Protein AF-A0A9K3P047-F1 (afdb_monomer_lite)

Radius of gyration: 21.34 Å; chains: 1; bounding box: 55×48×39 Å

Secondary structure (DSSP, 8-state):
-----HHHHHHHHHHTT----TTHHHHHHHHHHHHHHHSSS--HHHHHHHHHHHH------EEEEEEEEE--SSS-EEEEEEEEETT--EEEEEEEESSHHHHHHHHHHHHH-S------------------

pLDDT: mean 72.11, std 15.56, range [37.97, 94.69]

Organism: Helianthus annuus (NCBI:txid4232)

Sequence (132 aa):
MKKLTPLLLCILYVQLGYDIDGRELNDFFWRFKSVAEIKKVITDDDLIALVSDEVFQPTVIWKFGDVQVTCRTLGLSTATVKLIADDGTKQIACSTGTGPVDAAYKVVDLIVKALVKLLEYSMLRLQLALMR

Foldseek 3Di:
DPPPDLVVVVVVCVVVVDDDDPVLSVVLVVVVVVVCVVPVDADPVNVVVSVCVRPDPPPCQKDWDDKDWAFDPPDWIKIWTWIAGPVRDIDIDMATHPGRVRRNVVRVCVVVVDDDDDPDDDDDDPPPPPDD

Structure (mmCIF, N/CA/C/O backbone):
data_AF-A0A9K3P047-F1
#
_entry.id   AF-A0A9K3P047-F1
#
loop_
_atom_site.group_PDB
_atom_site.id
_atom_site.type_symbol
_atom_site.label_atom_id
_atom_site.label_alt_id
_atom_site.label_comp_id
_atom_site.label_asym_id
_atom_site.label_entity_id
_atom_site.label_seq_id
_atom_site.pdbx_PDB_ins_code
_atom_site.Cartn_x
_atom_site.Cartn_y
_atom_site.Cartn_z
_atom_site.occupancy
_atom_site.B_iso_or_equiv
_atom_site.auth_seq_id
_atom_site.auth_comp_id
_atom_site.auth_asym_id
_atom_site.auth_atom_id
_atom_site.pdbx_PDB_model_num
ATOM 1 N N . MET A 1 1 ? -41.162 13.154 5.915 1.00 39.62 1 MET A N 1
ATOM 2 C CA . MET A 1 1 ? -40.136 12.467 6.731 1.00 39.62 1 MET A CA 1
ATOM 3 C C . MET A 1 1 ? -40.526 10.999 6.828 1.00 39.62 1 MET A C 1
ATOM 5 O O . MET A 1 1 ? -41.464 10.679 7.548 1.00 39.62 1 MET A O 1
ATOM 9 N N . LYS A 1 2 ? -39.924 10.127 6.006 1.00 37.97 2 LYS A N 1
ATOM 10 C CA . LYS A 1 2 ? -40.208 8.683 6.052 1.00 37.97 2 LYS A CA 1
ATOM 11 C C . LYS A 1 2 ? -39.708 8.158 7.398 1.00 37.97 2 LYS A C 1
ATOM 13 O O . LYS A 1 2 ? -38.563 8.417 7.751 1.00 37.97 2 LYS A O 1
ATOM 18 N N . LYS A 1 3 ? -40.572 7.490 8.165 1.00 40.72 3 LYS A N 1
ATOM 19 C CA . LYS A 1 3 ? -40.176 6.829 9.413 1.00 40.72 3 LYS A CA 1
ATOM 20 C C . LYS A 1 3 ? -39.101 5.805 9.064 1.00 40.72 3 LYS A C 1
ATOM 22 O O . LYS A 1 3 ? -39.390 4.833 8.373 1.00 40.72 3 LYS A O 1
ATOM 27 N N . LEU A 1 4 ? -37.870 6.071 9.481 1.00 51.53 4 LEU A N 1
ATOM 28 C CA . LEU A 1 4 ? -36.756 5.160 9.298 1.00 51.53 4 LEU A CA 1
ATOM 29 C C . LEU A 1 4 ? -36.945 4.026 10.307 1.00 51.53 4 LEU A C 1
ATOM 31 O O . LEU A 1 4 ? -36.649 4.171 11.487 1.00 51.53 4 LEU A O 1
ATOM 35 N N . THR A 1 5 ? -37.596 2.953 9.880 1.00 54.59 5 THR A N 1
ATOM 36 C CA . THR A 1 5 ? -37.793 1.758 10.701 1.00 54.59 5 THR A CA 1
ATOM 37 C C . THR A 1 5 ? -36.563 0.855 10.598 1.00 54.59 5 THR A C 1
ATOM 39 O O . THR A 1 5 ? -35.973 0.800 9.519 1.00 54.59 5 THR A O 1
ATOM 42 N N . PRO A 1 6 ? -36.213 0.085 11.644 1.00 56.16 6 PRO A N 1
ATOM 43 C CA . PRO A 1 6 ? -35.084 -0.859 11.622 1.00 56.16 6 PRO A CA 1
ATOM 44 C C . PRO A 1 6 ? -35.144 -1.871 10.460 1.00 56.16 6 PRO A C 1
ATOM 46 O O . PRO A 1 6 ? -34.115 -2.323 9.971 1.00 56.16 6 PRO A O 1
ATOM 49 N N . LEU A 1 7 ? -36.339 -2.142 9.923 1.00 51.06 7 LEU A N 1
ATOM 50 C CA . LEU A 1 7 ? -36.540 -2.927 8.698 1.00 51.06 7 LEU A CA 1
ATOM 51 C C . LEU A 1 7 ? -35.857 -2.335 7.452 1.00 51.06 7 LEU A C 1
ATOM 53 O O . LEU A 1 7 ? -35.370 -3.087 6.618 1.00 51.06 7 LEU A O 1
ATOM 57 N N . LEU A 1 8 ? -35.795 -1.005 7.321 1.00 58.81 8 LEU A N 1
ATOM 58 C CA . LEU A 1 8 ? -35.158 -0.344 6.173 1.00 58.81 8 LEU A CA 1
ATOM 59 C C . LEU A 1 8 ? -33.628 -0.489 6.220 1.00 58.81 8 LEU A C 1
ATOM 61 O O . LEU A 1 8 ? -32.980 -0.577 5.184 1.00 58.81 8 LEU A O 1
ATOM 65 N N . LEU A 1 9 ? -33.080 -0.536 7.435 1.00 60.62 9 LEU A N 1
ATOM 66 C CA . LEU A 1 9 ? -31.657 -0.696 7.716 1.00 60.62 9 LEU A CA 1
ATOM 67 C C . LEU A 1 9 ? -31.185 -2.123 7.417 1.00 60.62 9 LEU A C 1
ATOM 69 O O . LEU A 1 9 ? -30.135 -2.316 6.816 1.00 60.62 9 LEU A O 1
ATOM 73 N N . CYS A 1 10 ? -32.013 -3.109 7.769 1.00 53.69 10 CYS A N 1
ATOM 74 C CA . CYS A 1 10 ? -31.765 -4.518 7.479 1.00 53.69 10 CYS A CA 1
ATOM 75 C C . CYS A 1 10 ? -31.755 -4.788 5.961 1.00 53.69 10 CYS A C 1
ATOM 77 O O . CYS A 1 10 ? -30.867 -5.467 5.458 1.00 53.69 10 CYS A O 1
ATOM 79 N N . ILE A 1 11 ? -32.675 -4.172 5.201 1.00 55.56 11 ILE A N 1
ATOM 80 C CA . ILE A 1 11 ? -32.697 -4.275 3.728 1.00 55.56 11 ILE A CA 1
ATOM 81 C C . ILE A 1 11 ? -31.415 -3.698 3.112 1.00 55.56 11 ILE A C 1
ATOM 83 O O . ILE A 1 11 ? -30.860 -4.297 2.195 1.00 55.56 11 ILE A O 1
ATOM 87 N N . LEU A 1 12 ? -30.921 -2.571 3.630 1.00 61.19 12 LEU A N 1
ATOM 88 C CA . LEU A 1 12 ? -29.691 -1.948 3.146 1.00 61.19 12 LEU A CA 1
ATOM 89 C C . LEU A 1 12 ? -28.449 -2.804 3.443 1.00 61.19 12 LEU A C 1
ATOM 91 O O . LEU A 1 12 ? -27.604 -2.983 2.571 1.00 61.19 12 LEU A O 1
ATOM 95 N N . TYR A 1 13 ? -28.358 -3.383 4.640 1.00 61.03 13 TYR A N 1
ATOM 96 C CA . TYR A 1 13 ? -27.257 -4.275 5.022 1.00 61.03 13 TYR A CA 1
ATOM 97 C C . TYR A 1 13 ? -27.227 -5.570 4.197 1.00 61.03 13 TYR A C 1
ATOM 99 O O . TYR A 1 13 ? -26.163 -5.999 3.752 1.00 61.03 13 TYR A O 1
ATOM 107 N N . VAL A 1 14 ? -28.400 -6.143 3.902 1.00 57.81 14 VAL A N 1
ATOM 108 C CA . VAL A 1 14 ? -28.529 -7.298 2.998 1.00 57.81 14 VAL A CA 1
ATOM 109 C C . VAL A 1 14 ? -28.153 -6.922 1.560 1.00 57.81 14 VAL A C 1
ATOM 111 O O . VAL A 1 14 ? -27.510 -7.713 0.874 1.00 57.81 14 VAL A O 1
ATOM 114 N N . GLN A 1 15 ? -28.486 -5.710 1.096 1.00 52.88 15 GLN A N 1
ATOM 115 C CA . GLN A 1 15 ? -28.036 -5.207 -0.212 1.00 52.88 15 GLN A CA 1
ATOM 116 C C . GLN A 1 15 ? -26.514 -5.008 -0.285 1.00 52.88 15 GLN A C 1
ATOM 118 O O . GLN A 1 15 ? -25.938 -5.163 -1.360 1.00 52.88 15 GLN A O 1
ATOM 123 N N . LEU A 1 16 ? -25.868 -4.712 0.846 1.00 58.69 16 LEU A N 1
ATOM 124 C CA . LEU A 1 16 ? -24.410 -4.642 0.987 1.00 58.69 16 LEU A CA 1
ATOM 125 C C . LEU A 1 16 ? -23.758 -6.025 1.193 1.00 58.69 16 LEU A C 1
ATOM 127 O O . LEU A 1 16 ? -22.534 -6.123 1.163 1.00 58.69 16 LEU A O 1
ATOM 131 N N . GLY A 1 17 ? -24.552 -7.092 1.351 1.00 52.81 17 GLY A N 1
ATOM 132 C CA . GLY A 1 17 ? -24.085 -8.480 1.416 1.00 52.81 17 GLY A CA 1
ATOM 133 C C . GLY A 1 17 ? -23.678 -8.986 2.805 1.00 52.81 17 GLY A C 1
ATOM 134 O O . GLY A 1 17 ? -22.966 -9.986 2.881 1.00 52.81 17 GLY A O 1
ATOM 135 N N . TYR A 1 18 ? -24.112 -8.332 3.887 1.00 55.12 18 TYR A N 1
ATOM 136 C CA . TYR A 1 18 ? -23.724 -8.670 5.263 1.00 55.12 18 TYR A CA 1
ATOM 137 C C . TYR A 1 18 ? -24.901 -9.231 6.082 1.00 55.12 18 TYR A C 1
ATOM 139 O O . TYR A 1 18 ? -26.001 -8.680 6.048 1.00 55.12 18 TYR A O 1
ATOM 147 N N . ASP A 1 19 ? -24.653 -10.309 6.835 1.00 53.88 19 ASP A N 1
ATOM 148 C CA . ASP A 1 19 ? -25.598 -10.934 7.776 1.00 53.88 19 ASP A CA 1
ATOM 149 C C . ASP A 1 19 ? -25.231 -10.498 9.205 1.00 53.88 19 ASP A C 1
ATOM 151 O O . ASP A 1 19 ? -24.113 -10.749 9.655 1.00 53.88 19 ASP A O 1
ATOM 155 N N . ILE A 1 20 ? -26.127 -9.781 9.888 1.00 58.75 20 ILE A N 1
ATOM 156 C CA . ILE A 1 20 ? -25.876 -9.174 11.209 1.00 58.75 20 ILE A CA 1
ATOM 157 C C . ILE A 1 20 ? -26.961 -9.555 12.215 1.00 58.75 20 ILE A C 1
ATOM 159 O O . ILE A 1 20 ? -28.150 -9.607 11.894 1.00 58.75 20 ILE A O 1
ATOM 163 N N . ASP A 1 21 ? -26.537 -9.776 13.460 1.00 60.00 21 ASP A N 1
ATOM 164 C CA . ASP A 1 21 ? -27.402 -10.173 14.569 1.00 60.00 21 ASP A CA 1
ATOM 165 C C . ASP A 1 21 ? -28.149 -8.955 15.159 1.00 60.00 21 ASP A C 1
ATOM 167 O O . ASP A 1 21 ? -27.657 -7.823 15.175 1.00 60.00 21 ASP A O 1
ATOM 171 N N . GLY A 1 22 ? -29.365 -9.158 15.670 1.00 58.91 22 GLY A N 1
ATOM 172 C CA . GLY A 1 22 ? -30.331 -8.076 15.940 1.00 58.91 22 GLY A CA 1
ATOM 173 C C . GLY A 1 22 ? -29.922 -7.040 17.002 1.00 58.91 22 GLY A C 1
ATOM 174 O O . GLY A 1 22 ? -30.572 -6.000 17.124 1.00 58.91 22 GLY A O 1
ATOM 175 N N . ARG A 1 23 ? -28.862 -7.304 17.776 1.00 60.69 23 ARG A N 1
ATOM 176 C CA . ARG A 1 23 ? -28.306 -6.363 18.767 1.00 60.69 23 ARG A CA 1
ATOM 177 C C . ARG A 1 23 ? -27.395 -5.313 18.135 1.00 60.69 23 ARG A C 1
ATOM 179 O O . ARG A 1 23 ? -27.557 -4.139 18.448 1.00 60.69 23 ARG A O 1
ATOM 186 N N . GLU A 1 24 ? -26.525 -5.715 17.214 1.00 61.25 24 GLU A N 1
ATOM 187 C CA . GLU A 1 24 ? -25.616 -4.802 16.503 1.00 61.25 24 GLU A CA 1
ATOM 188 C C . GLU A 1 24 ? -26.401 -3.839 15.602 1.00 61.25 24 GLU A C 1
ATOM 190 O O . GLU A 1 24 ? -26.107 -2.648 15.535 1.00 61.25 24 GLU A O 1
ATOM 195 N N . LEU A 1 25 ? -27.506 -4.315 15.018 1.00 65.31 25 LEU A N 1
ATOM 196 C CA . LEU A 1 25 ? -28.415 -3.493 14.215 1.00 65.31 25 LEU A CA 1
ATOM 197 C C . LEU A 1 25 ? -29.003 -2.310 15.007 1.00 65.31 25 LEU A C 1
ATOM 199 O O . LEU A 1 25 ? -29.261 -1.243 14.446 1.00 65.31 25 LEU A O 1
ATOM 203 N N . ASN A 1 26 ? -29.268 -2.502 16.301 1.00 65.69 26 ASN A N 1
ATOM 204 C CA . ASN A 1 26 ? -29.914 -1.486 17.128 1.00 65.69 26 ASN A CA 1
ATOM 205 C C . ASN A 1 26 ? -28.937 -0.368 17.516 1.00 65.69 26 ASN A C 1
ATOM 207 O O . ASN A 1 26 ? -29.313 0.804 17.500 1.00 65.69 26 ASN A O 1
ATOM 211 N N . ASP A 1 27 ? -27.684 -0.717 17.803 1.00 67.62 27 ASP A N 1
ATOM 212 C CA . ASP A 1 27 ? -26.628 0.262 18.075 1.00 67.62 27 ASP A CA 1
ATOM 213 C C . ASP A 1 27 ? -26.293 1.066 16.807 1.00 67.62 27 ASP A C 1
ATOM 215 O O . ASP A 1 27 ? -26.300 2.307 16.848 1.00 67.62 27 ASP A O 1
ATOM 219 N N . PHE A 1 28 ? -26.188 0.388 15.656 1.00 66.62 28 PHE A N 1
ATOM 220 C CA . PHE A 1 28 ? -26.026 1.033 14.349 1.00 66.62 28 PHE A CA 1
ATOM 221 C C . PHE A 1 28 ? -27.160 2.023 14.061 1.00 66.62 28 PHE A C 1
ATOM 223 O O . PHE A 1 28 ? -26.937 3.141 13.591 1.00 66.62 28 PHE A O 1
ATOM 230 N N . PHE A 1 29 ? -28.404 1.649 14.383 1.00 68.69 29 PHE A N 1
ATOM 231 C CA . PHE A 1 29 ? -29.580 2.490 14.164 1.00 68.69 29 PHE A CA 1
ATOM 232 C C . PHE A 1 29 ? -29.521 3.812 14.938 1.00 68.69 29 PHE A C 1
ATOM 234 O O . PHE A 1 29 ? -29.870 4.864 14.390 1.00 68.69 29 PHE A O 1
ATOM 241 N N . TRP A 1 30 ? -29.069 3.794 16.194 1.00 69.12 30 TRP A N 1
ATOM 242 C CA . TRP A 1 30 ? -28.948 5.013 16.996 1.00 69.12 30 TRP A CA 1
ATOM 243 C C . TRP A 1 30 ? -27.885 5.961 16.449 1.00 69.12 30 TRP A C 1
ATOM 245 O O . TRP A 1 30 ? -28.132 7.166 16.365 1.00 69.12 30 TRP A O 1
ATOM 255 N N . ARG A 1 31 ? -26.744 5.431 16.004 1.00 66.00 31 ARG A N 1
ATOM 256 C CA . ARG A 1 31 ? -25.674 6.236 15.398 1.00 66.00 31 ARG A CA 1
ATOM 257 C C . ARG A 1 31 ? -26.057 6.763 14.025 1.00 66.00 31 ARG A C 1
ATOM 259 O O . ARG A 1 31 ? -25.861 7.949 13.758 1.00 66.00 31 ARG A O 1
ATOM 266 N N . PHE A 1 32 ? -26.690 5.935 13.195 1.00 66.38 32 PHE A N 1
ATOM 267 C CA . PHE A 1 32 ? -27.257 6.373 11.923 1.00 66.38 32 PHE A CA 1
ATOM 268 C C . PHE A 1 32 ? -28.237 7.524 12.136 1.00 66.38 32 PHE A C 1
ATOM 270 O O . PHE A 1 32 ? -28.179 8.523 11.426 1.00 66.38 32 PHE A O 1
ATOM 277 N N . LYS A 1 33 ? -29.104 7.431 13.150 1.00 69.19 33 LYS A N 1
ATOM 278 C CA . LYS A 1 33 ? -30.037 8.503 13.503 1.00 69.19 33 LYS A CA 1
ATOM 279 C C . LYS A 1 33 ? -29.308 9.787 13.904 1.00 69.19 33 LYS A C 1
ATOM 281 O O . LYS A 1 33 ? -29.700 10.852 13.439 1.00 69.19 33 LYS A O 1
ATOM 286 N N . SER A 1 34 ? -28.239 9.699 14.694 1.00 69.00 34 SER A N 1
ATOM 287 C CA . SER A 1 34 ? -27.425 10.865 15.057 1.00 69.00 34 SER A CA 1
ATOM 288 C C . SER A 1 34 ? -26.754 11.517 13.845 1.00 69.00 34 SER A C 1
ATOM 290 O O . SER A 1 34 ? -26.756 12.740 13.735 1.00 69.00 34 SER A O 1
ATOM 292 N N . VAL A 1 35 ? -26.235 10.735 12.896 1.00 64.00 35 VAL A N 1
ATOM 293 C CA . VAL A 1 35 ? -25.623 11.279 11.670 1.00 64.00 35 VAL A CA 1
ATOM 294 C C . VAL A 1 35 ? -26.673 11.837 10.710 1.00 64.00 35 VAL A C 1
ATOM 296 O O . VAL A 1 35 ? -26.475 12.913 10.148 1.00 64.00 35 VAL A O 1
ATOM 299 N N . ALA A 1 36 ? -27.819 11.169 10.580 1.00 64.69 36 ALA A N 1
ATOM 300 C CA . ALA A 1 36 ? -28.970 11.618 9.798 1.00 64.69 36 ALA A CA 1
ATOM 301 C C . ALA A 1 36 ? -29.549 12.947 10.297 1.00 64.69 36 ALA A C 1
ATOM 303 O O . ALA A 1 36 ? -30.049 13.759 9.517 1.00 64.69 36 ALA A O 1
ATOM 304 N N . GLU A 1 37 ? -29.505 13.166 11.609 1.00 63.75 37 GLU A N 1
ATOM 305 C CA . GLU A 1 37 ? -29.985 14.393 12.238 1.00 63.75 37 GLU A CA 1
ATOM 306 C C . GLU A 1 37 ? -29.040 15.576 11.967 1.00 63.75 37 GLU A C 1
ATOM 308 O O . GLU A 1 37 ? -29.494 16.710 11.808 1.00 63.75 37 GLU A O 1
ATOM 313 N N . ILE A 1 38 ? -27.741 15.304 11.808 1.00 65.75 38 ILE A N 1
ATOM 314 C CA . ILE A 1 38 ? -26.715 16.304 11.485 1.00 65.75 38 ILE A CA 1
ATOM 315 C C . ILE A 1 38 ? -26.683 16.602 9.976 1.00 65.75 38 ILE A C 1
ATOM 317 O O . ILE A 1 38 ? -26.690 17.765 9.564 1.00 65.75 38 ILE A O 1
ATOM 321 N N . LYS A 1 39 ? -26.684 15.567 9.130 1.00 58.22 39 LYS A N 1
ATOM 322 C CA . LYS A 1 39 ? -26.706 15.673 7.666 1.00 58.22 39 LYS A CA 1
ATOM 323 C C . LYS A 1 39 ? -28.105 15.332 7.150 1.00 58.22 39 LYS A C 1
ATOM 325 O O . LYS A 1 39 ? -28.433 14.178 6.908 1.00 58.22 39 LYS A O 1
ATOM 330 N N . LYS A 1 40 ? -28.926 16.363 6.914 1.00 56.38 40 LYS A N 1
ATOM 331 C CA . LYS A 1 40 ? -30.307 16.258 6.381 1.00 56.38 40 LYS A CA 1
ATOM 332 C C . LYS A 1 40 ? -30.447 15.435 5.081 1.00 56.38 40 LYS A C 1
ATOM 334 O O . LYS A 1 40 ? -31.568 15.076 4.724 1.00 56.38 40 LYS A O 1
ATOM 339 N N . VAL A 1 41 ? -29.347 15.168 4.371 1.00 53.78 41 VAL A N 1
ATOM 340 C CA . VAL A 1 41 ? -29.253 14.258 3.222 1.00 53.78 41 VAL A CA 1
ATOM 341 C C . VAL A 1 41 ? -28.028 13.374 3.439 1.00 53.78 41 VAL A C 1
ATOM 343 O O . VAL A 1 41 ? -26.933 13.893 3.635 1.00 53.78 41 VAL A O 1
ATOM 346 N N . ILE A 1 42 ? -28.232 12.061 3.416 1.00 62.47 42 ILE A N 1
ATOM 347 C CA . ILE A 1 42 ? -27.199 11.044 3.632 1.00 62.47 42 ILE A CA 1
ATOM 348 C C . ILE A 1 42 ? -26.971 10.372 2.282 1.00 62.47 42 ILE A C 1
ATOM 350 O O . ILE A 1 42 ? -27.942 9.971 1.636 1.00 62.47 42 ILE A O 1
ATOM 354 N N . THR A 1 43 ? -25.721 10.300 1.840 1.00 63.25 43 THR A N 1
ATOM 355 C CA . THR A 1 43 ? -25.321 9.607 0.608 1.0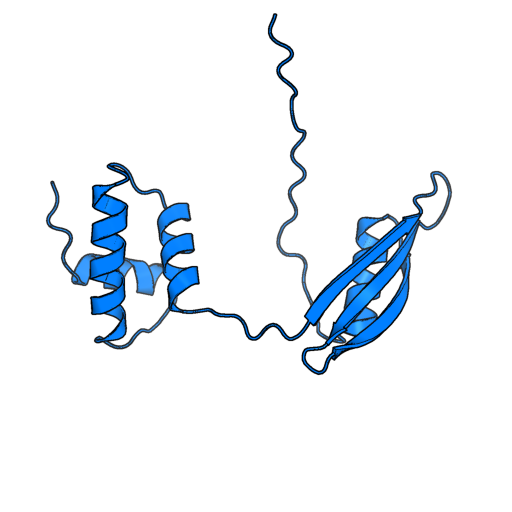0 63.25 43 THR A CA 1
ATOM 356 C C . THR A 1 43 ? -24.855 8.183 0.906 1.00 63.25 43 THR A C 1
ATOM 358 O O . THR A 1 43 ? -24.517 7.867 2.046 1.00 63.25 43 THR A O 1
ATOM 361 N N . ASP A 1 44 ? -24.816 7.323 -0.115 1.00 57.91 44 ASP A N 1
ATOM 362 C CA . ASP A 1 44 ? -24.381 5.924 0.027 1.00 57.91 44 ASP A CA 1
ATOM 363 C C . ASP A 1 44 ? -22.958 5.811 0.617 1.00 57.91 44 ASP A C 1
ATOM 365 O O . ASP A 1 44 ? -22.699 4.942 1.446 1.00 57.91 44 ASP A O 1
ATOM 369 N N . ASP A 1 45 ? -22.068 6.759 0.303 1.00 60.22 45 ASP A N 1
ATOM 370 C CA . ASP A 1 45 ? -20.726 6.852 0.900 1.00 60.22 45 ASP A CA 1
ATOM 371 C C . ASP A 1 45 ? -20.741 7.108 2.420 1.00 60.22 45 ASP A C 1
ATOM 373 O O . ASP A 1 45 ? -19.927 6.546 3.152 1.00 60.22 45 ASP A O 1
ATOM 377 N N . ASP A 1 46 ? -21.675 7.928 2.921 1.00 62.31 46 ASP A N 1
ATOM 378 C CA . ASP A 1 46 ? -21.803 8.205 4.362 1.00 62.31 46 ASP A CA 1
ATOM 379 C C . ASP A 1 46 ? -22.317 6.959 5.114 1.00 62.31 46 ASP A C 1
ATOM 381 O O . ASP A 1 46 ? -21.951 6.716 6.266 1.00 62.31 46 ASP A O 1
ATOM 385 N N . LEU A 1 47 ? -23.142 6.146 4.450 1.00 62.44 47 LEU A N 1
ATOM 386 C CA . LEU A 1 47 ? -23.625 4.859 4.951 1.00 62.44 47 LEU A CA 1
ATOM 387 C C . LEU A 1 47 ? -22.500 3.828 5.044 1.00 62.44 47 LEU A C 1
ATOM 389 O O . LEU A 1 47 ? -22.353 3.184 6.081 1.00 62.44 47 LEU A O 1
ATOM 393 N N . ILE A 1 48 ? -21.679 3.714 4.000 1.00 61.38 48 ILE A N 1
ATOM 394 C CA . ILE A 1 48 ? -20.505 2.832 3.985 1.00 61.38 48 ILE A CA 1
ATOM 395 C C . ILE A 1 48 ? -19.510 3.245 5.077 1.00 61.38 48 ILE A C 1
ATOM 397 O O . ILE A 1 48 ? -18.995 2.387 5.793 1.00 61.38 48 ILE A O 1
ATOM 401 N N . ALA A 1 49 ? -19.282 4.549 5.262 1.00 61.00 49 ALA A N 1
ATOM 402 C CA . ALA A 1 49 ? -18.400 5.063 6.307 1.00 61.00 49 ALA A CA 1
ATOM 403 C C . ALA A 1 49 ? -18.891 4.704 7.720 1.00 61.00 49 ALA A C 1
ATOM 405 O O . ALA A 1 49 ? -18.092 4.294 8.558 1.00 61.00 49 ALA A O 1
ATOM 406 N N . LEU A 1 50 ? -20.200 4.801 7.975 1.00 61.31 50 LEU A N 1
ATOM 407 C CA . LEU A 1 50 ? -20.794 4.414 9.257 1.00 61.31 50 LEU A CA 1
ATOM 408 C C . LEU A 1 50 ? -20.670 2.914 9.529 1.00 61.31 50 LEU A C 1
ATOM 410 O O . LEU A 1 50 ? -20.357 2.522 10.650 1.00 61.31 50 LEU A O 1
ATOM 414 N N . VAL A 1 51 ? -20.917 2.074 8.519 1.00 58.44 51 VAL A N 1
ATOM 415 C CA . VAL A 1 51 ? -20.790 0.608 8.635 1.00 58.44 51 VAL A CA 1
ATOM 416 C C . VAL A 1 51 ? -19.338 0.209 8.887 1.00 58.44 51 VAL A C 1
ATOM 418 O O . VAL A 1 51 ? -19.058 -0.654 9.719 1.00 58.44 51 VAL A O 1
ATOM 421 N N . SER A 1 52 ? -18.404 0.871 8.206 1.00 54.62 52 SER A N 1
ATOM 422 C CA . SER A 1 52 ? -16.977 0.602 8.358 1.00 54.62 52 SER A CA 1
ATOM 423 C C . SER A 1 52 ? -16.455 0.930 9.759 1.00 54.62 52 SER A C 1
ATOM 425 O O . SER A 1 52 ? -15.511 0.278 10.197 1.00 54.62 52 SER A O 1
ATOM 427 N N . ASP A 1 53 ? -17.050 1.903 10.456 1.00 54.34 53 ASP A N 1
ATOM 428 C CA . ASP A 1 53 ? -16.632 2.313 11.805 1.00 54.34 53 ASP A CA 1
ATOM 429 C C . ASP A 1 53 ? -17.098 1.331 12.899 1.00 54.34 53 ASP A C 1
ATOM 431 O O . ASP A 1 53 ? -16.481 1.241 13.960 1.00 54.34 53 ASP A O 1
ATOM 435 N N . GLU A 1 54 ? -18.167 0.561 12.650 1.00 49.59 54 GLU A N 1
ATOM 436 C CA . GLU A 1 54 ? -18.756 -0.346 13.647 1.00 49.59 54 GLU A CA 1
ATOM 437 C C . GLU A 1 54 ? -18.355 -1.820 13.464 1.00 49.59 54 GLU A C 1
ATOM 439 O O . GLU A 1 54 ? -18.238 -2.540 14.453 1.00 49.59 54 GLU A O 1
ATOM 444 N N . VAL A 1 55 ? -18.071 -2.266 12.233 1.00 50.09 55 VAL A N 1
ATOM 445 C CA . VAL A 1 55 ? -17.821 -3.695 11.939 1.00 50.09 55 VAL A CA 1
ATOM 446 C C . VAL A 1 55 ? -16.337 -4.017 11.717 1.00 50.09 55 VAL A C 1
ATOM 448 O O . VAL A 1 55 ?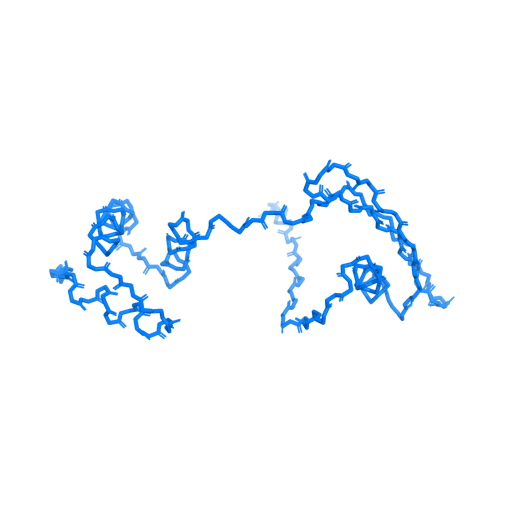 -15.918 -5.164 11.851 1.00 50.09 55 VAL A O 1
ATOM 451 N N . PHE A 1 56 ? -15.496 -3.026 11.415 1.00 48.00 56 PHE A N 1
ATOM 452 C CA . PHE A 1 56 ? -14.100 -3.266 11.053 1.00 48.00 56 PHE A CA 1
ATOM 453 C C . PHE A 1 56 ? -13.169 -2.280 11.763 1.00 48.00 56 PHE A C 1
ATOM 455 O O . PHE A 1 56 ? -12.794 -1.246 11.221 1.00 48.00 56 PHE A O 1
ATOM 462 N N . GLN A 1 57 ? -12.666 -2.658 12.940 1.00 48.91 57 GLN A N 1
ATOM 463 C CA . GLN A 1 57 ? -11.254 -2.386 13.203 1.00 48.91 57 GLN A CA 1
ATOM 464 C C . GLN A 1 57 ? -10.477 -3.488 12.484 1.00 48.91 57 GLN A C 1
ATOM 466 O O . GLN A 1 57 ? -10.311 -4.565 13.065 1.00 48.91 57 GLN A O 1
ATOM 471 N N . PRO A 1 58 ? -10.054 -3.305 11.214 1.00 55.31 58 PRO A N 1
ATOM 472 C CA . PRO A 1 58 ? -9.213 -4.304 10.583 1.00 55.31 58 PRO A CA 1
ATOM 473 C C . PRO A 1 58 ? -8.005 -4.487 11.495 1.00 55.31 58 PRO A C 1
ATOM 475 O O . PRO A 1 58 ? -7.327 -3.512 11.830 1.00 55.31 58 PRO A O 1
ATOM 478 N N . THR A 1 59 ? -7.760 -5.718 11.949 1.00 59.59 59 THR A N 1
ATOM 479 C CA . THR A 1 59 ? -6.526 -6.034 12.663 1.00 59.59 59 THR A CA 1
ATOM 480 C C . THR A 1 59 ? -5.385 -5.558 11.777 1.00 59.59 59 THR A C 1
ATOM 482 O O . THR A 1 59 ? -5.214 -6.050 10.663 1.00 59.59 59 THR A O 1
ATOM 485 N N . VAL A 1 60 ? -4.671 -4.521 12.214 1.00 66.19 60 VAL A N 1
ATOM 486 C CA . VAL A 1 60 ? -3.638 -3.888 11.396 1.00 66.19 60 VAL A CA 1
ATOM 487 C C . VAL A 1 60 ? -2.428 -4.814 11.388 1.00 66.19 60 VAL A C 1
ATOM 489 O O . VAL A 1 60 ? -1.570 -4.718 12.257 1.00 66.19 60 VAL A O 1
ATOM 492 N N . ILE A 1 61 ? -2.388 -5.725 10.414 1.00 79.94 61 ILE A N 1
ATOM 493 C CA . ILE A 1 61 ? -1.306 -6.711 10.246 1.00 79.94 61 ILE A CA 1
ATOM 494 C C . ILE A 1 61 ? -0.004 -6.006 9.840 1.00 79.94 61 ILE A C 1
ATOM 496 O O . ILE A 1 61 ? 1.086 -6.378 10.261 1.00 79.94 61 ILE A O 1
ATOM 500 N N . TRP A 1 62 ? -0.120 -4.948 9.034 1.00 82.75 62 TRP A N 1
ATOM 501 C CA . TRP A 1 62 ? 1.013 -4.188 8.523 1.00 82.75 62 TRP A CA 1
ATOM 502 C C . TRP A 1 62 ? 0.763 -2.691 8.640 1.00 82.75 62 TRP A C 1
ATOM 504 O O . TRP A 1 62 ? -0.233 -2.167 8.144 1.00 82.75 62 TRP A O 1
ATOM 514 N N . LYS A 1 63 ? 1.708 -1.985 9.255 1.00 87.00 63 LYS A N 1
ATOM 515 C CA . LYS A 1 63 ? 1.785 -0.526 9.261 1.00 87.00 63 LYS A CA 1
ATOM 516 C C . LYS A 1 63 ? 2.790 -0.061 8.222 1.00 87.00 63 LYS A C 1
ATOM 518 O O . LYS A 1 63 ? 3.890 -0.603 8.097 1.00 87.00 63 LYS A O 1
ATOM 523 N N . PHE A 1 64 ? 2.422 0.982 7.495 1.00 88.12 64 PHE A N 1
ATOM 524 C CA . PHE A 1 64 ? 3.318 1.614 6.545 1.00 88.12 64 PHE A CA 1
ATOM 525 C C . PHE A 1 64 ? 4.370 2.442 7.283 1.00 88.12 64 PHE A C 1
ATOM 527 O O . PHE A 1 64 ? 4.027 3.293 8.102 1.00 88.12 64 PHE A O 1
ATOM 534 N N . GLY A 1 65 ? 5.647 2.171 7.018 1.00 89.50 65 GLY A N 1
ATOM 535 C CA . GLY A 1 65 ? 6.755 2.903 7.620 1.00 89.50 65 GLY A CA 1
ATOM 536 C C . GLY A 1 65 ? 7.283 3.993 6.702 1.00 89.50 65 GLY A C 1
ATOM 537 O O . GLY A 1 65 ? 7.315 5.158 7.079 1.00 89.50 65 GLY A O 1
ATOM 538 N N . ASP A 1 66 ? 7.754 3.601 5.521 1.00 91.69 66 ASP A N 1
ATOM 539 C CA . ASP A 1 66 ? 8.471 4.499 4.616 1.00 91.69 66 ASP A CA 1
ATOM 540 C C . ASP A 1 66 ? 8.436 3.977 3.177 1.00 91.69 66 ASP A C 1
ATOM 542 O O . ASP A 1 66 ? 8.394 2.762 2.956 1.00 91.69 66 ASP A O 1
ATOM 546 N N . VAL A 1 67 ? 8.494 4.883 2.202 1.00 92.00 67 VAL A N 1
ATOM 547 C CA . VAL A 1 67 ? 8.603 4.526 0.786 1.00 92.00 67 VAL A CA 1
ATOM 548 C C . VAL A 1 67 ? 9.496 5.493 0.038 1.00 92.00 67 VAL A C 1
ATOM 550 O O . VAL A 1 67 ? 9.327 6.709 0.078 1.00 92.00 67 VAL A O 1
ATOM 553 N N . GLN A 1 68 ? 10.417 4.922 -0.721 1.00 92.69 68 GLN A N 1
ATOM 554 C CA . GLN A 1 68 ? 11.264 5.646 -1.645 1.00 92.69 68 GLN A CA 1
ATOM 555 C C . GLN A 1 68 ? 11.053 5.076 -3.038 1.00 92.69 68 GLN A C 1
ATOM 557 O O . GLN A 1 68 ? 11.264 3.887 -3.266 1.00 92.69 68 GLN A O 1
ATOM 562 N N . VAL A 1 69 ? 10.669 5.928 -3.986 1.00 92.62 69 VAL A N 1
ATOM 563 C CA . VAL A 1 69 ? 10.505 5.529 -5.384 1.00 92.62 69 VAL A CA 1
ATOM 564 C C . VAL A 1 69 ? 11.412 6.372 -6.261 1.00 92.62 69 VAL A C 1
ATOM 566 O O . VAL A 1 69 ? 11.427 7.596 -6.170 1.00 92.62 69 VAL A O 1
ATOM 569 N N . THR A 1 70 ? 12.180 5.704 -7.113 1.00 91.25 70 THR A N 1
ATOM 570 C CA . THR A 1 70 ? 13.039 6.329 -8.115 1.00 91.25 70 THR A CA 1
ATOM 571 C C . THR A 1 70 ? 12.471 6.035 -9.494 1.00 91.25 70 THR A C 1
ATOM 573 O O . THR A 1 70 ? 12.543 4.907 -9.986 1.00 91.25 70 THR A O 1
ATOM 576 N N . CYS A 1 71 ? 11.903 7.066 -10.114 1.00 88.88 71 CYS A N 1
ATOM 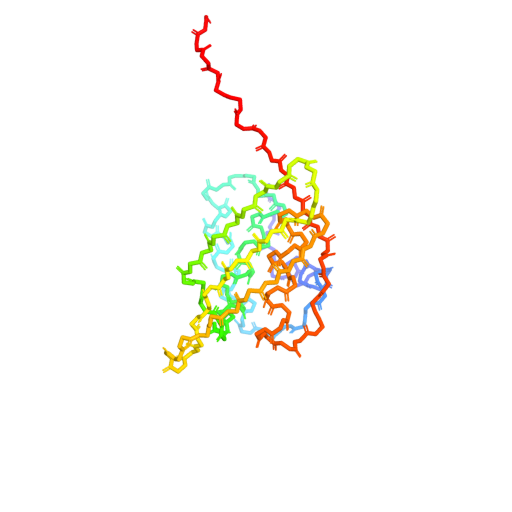577 C CA . CYS A 1 71 ? 11.388 7.011 -11.477 1.00 88.88 71 CYS A CA 1
ATOM 578 C C . CYS A 1 71 ? 12.515 7.325 -12.460 1.00 88.88 71 CYS A C 1
ATOM 580 O O . CYS A 1 71 ? 13.224 8.320 -12.296 1.00 88.88 71 CYS A O 1
ATOM 582 N N . ARG A 1 72 ? 12.655 6.519 -13.511 1.00 83.62 72 ARG A N 1
ATOM 583 C CA . ARG A 1 72 ? 13.589 6.794 -14.605 1.00 83.62 72 ARG A CA 1
ATOM 584 C C . ARG A 1 72 ? 12.825 6.878 -15.923 1.00 83.62 72 ARG A C 1
ATOM 586 O O . ARG A 1 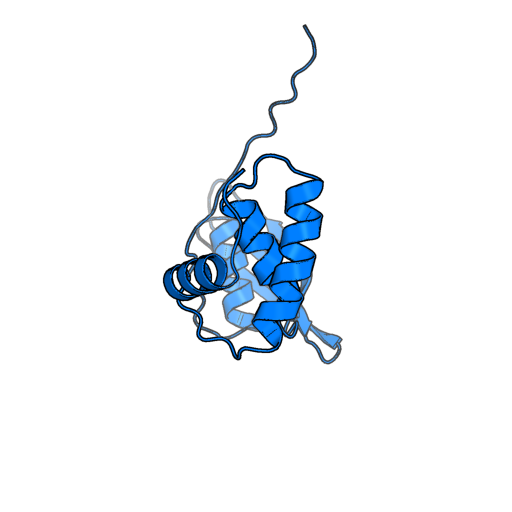72 ? 11.991 6.027 -16.197 1.00 83.62 72 ARG A O 1
ATOM 593 N N . THR A 1 73 ? 13.128 7.890 -16.737 1.00 75.31 73 THR A N 1
ATOM 594 C CA . THR A 1 73 ? 12.483 8.118 -18.046 1.00 75.31 73 THR A CA 1
ATOM 595 C C . THR A 1 73 ? 12.792 7.012 -19.056 1.00 75.31 73 THR A C 1
ATOM 597 O O . THR A 1 73 ? 11.956 6.666 -19.880 1.00 75.31 73 THR A O 1
ATOM 600 N N . LEU A 1 74 ? 13.999 6.450 -18.988 1.00 73.19 74 LEU A N 1
ATOM 601 C CA . LEU A 1 74 ? 14.444 5.329 -19.808 1.00 73.19 74 LEU A CA 1
ATOM 602 C C . LEU A 1 74 ? 14.918 4.215 -18.871 1.00 73.19 74 LEU A C 1
ATOM 604 O O . LEU A 1 74 ? 16.023 4.283 -18.329 1.00 73.19 74 LEU A O 1
ATOM 608 N N . GLY A 1 75 ? 14.065 3.219 -18.635 1.00 77.31 75 GLY A N 1
ATOM 609 C CA . GLY A 1 75 ? 14.392 2.038 -17.837 1.00 77.31 75 GLY A CA 1
ATOM 610 C C . GLY A 1 75 ? 13.324 1.664 -16.814 1.00 77.31 75 GLY A C 1
ATOM 611 O O . GLY A 1 75 ? 12.231 2.221 -16.794 1.00 77.31 75 GLY A O 1
ATOM 612 N N . LEU A 1 76 ? 13.662 0.695 -15.964 1.00 85.25 76 LEU A N 1
ATOM 613 C CA . LEU A 1 76 ? 12.799 0.256 -14.872 1.00 85.25 76 LEU A CA 1
ATOM 614 C C . LEU A 1 76 ? 12.810 1.287 -13.739 1.00 85.25 76 LEU A C 1
ATOM 616 O O . LEU A 1 76 ? 13.855 1.848 -13.401 1.00 85.25 76 LEU A O 1
ATOM 620 N N . SER A 1 77 ? 11.6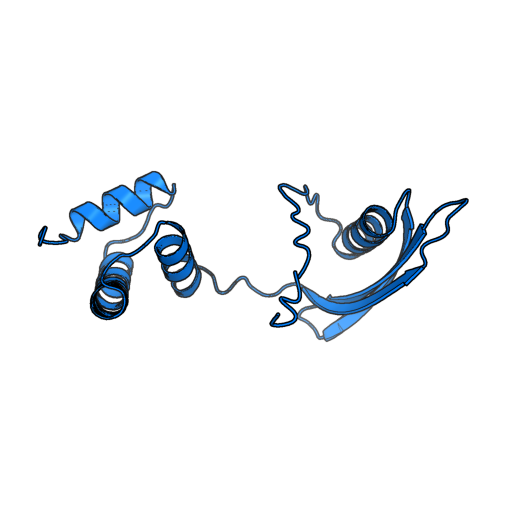41 1.515 -13.149 1.00 90.12 77 SER A N 1
ATOM 621 C CA . SER A 1 77 ? 11.509 2.286 -11.913 1.00 90.12 77 SER A CA 1
ATOM 622 C C . SER A 1 77 ? 11.818 1.380 -10.727 1.00 90.12 77 SER A C 1
ATOM 624 O O . SER A 1 77 ? 11.433 0.212 -10.733 1.00 90.12 77 SER A O 1
ATOM 626 N N . THR A 1 78 ? 12.485 1.909 -9.706 1.00 92.44 78 THR A N 1
ATOM 627 C CA . THR A 1 78 ? 12.830 1.152 -8.494 1.00 92.44 78 THR A CA 1
ATOM 628 C C . THR A 1 78 ? 12.045 1.705 -7.320 1.00 92.44 78 THR A C 1
ATOM 630 O O . THR A 1 78 ? 12.009 2.920 -7.129 1.00 92.44 78 THR A O 1
ATOM 633 N N . ALA A 1 79 ? 11.455 0.830 -6.513 1.00 94.69 79 ALA A N 1
ATOM 634 C CA . ALA A 1 79 ? 10.824 1.200 -5.256 1.00 94.69 79 ALA A CA 1
ATOM 635 C C . ALA A 1 79 ? 11.480 0.450 -4.098 1.00 94.69 79 ALA A C 1
ATOM 637 O O . ALA A 1 79 ? 11.835 -0.721 -4.231 1.00 94.69 79 ALA A O 1
ATOM 638 N N . THR A 1 80 ? 11.600 1.130 -2.966 1.00 94.38 80 THR A N 1
ATOM 639 C CA . THR A 1 80 ? 12.010 0.583 -1.676 1.00 94.38 80 THR A CA 1
ATOM 640 C C . THR A 1 80 ? 10.905 0.908 -0.686 1.00 94.38 80 THR A C 1
ATOM 642 O O . THR A 1 80 ? 10.567 2.078 -0.514 1.00 94.38 80 THR A O 1
ATOM 645 N N . VAL A 1 81 ? 10.330 -0.108 -0.048 1.00 94.19 81 VAL A N 1
ATOM 646 C CA . VAL A 1 81 ? 9.234 0.053 0.919 1.00 94.19 81 VAL A CA 1
ATOM 647 C C . VAL A 1 81 ? 9.660 -0.555 2.244 1.00 94.19 81 VAL A C 1
ATOM 649 O O . VAL A 1 81 ? 10.263 -1.629 2.290 1.00 94.19 81 VAL A O 1
ATOM 652 N N . LYS A 1 82 ? 9.331 0.147 3.324 1.00 93.88 82 LYS A N 1
ATOM 653 C CA . LYS A 1 82 ? 9.480 -0.296 4.704 1.00 93.88 82 LYS A CA 1
ATOM 654 C C . LYS A 1 82 ? 8.096 -0.514 5.292 1.00 93.88 82 LYS A C 1
ATOM 656 O O . LYS A 1 82 ? 7.335 0.442 5.452 1.00 93.88 82 LYS A O 1
ATOM 661 N N . LEU A 1 83 ? 7.802 -1.757 5.643 1.00 92.19 83 LEU A N 1
ATOM 662 C CA . LEU A 1 83 ? 6.598 -2.137 6.371 1.00 92.19 83 LEU A CA 1
ATOM 663 C C . LEU A 1 83 ? 6.969 -2.557 7.793 1.00 92.19 83 LEU A C 1
ATOM 665 O O . LEU A 1 83 ? 8.064 -3.059 8.048 1.00 92.19 83 LEU A O 1
ATOM 669 N N . ILE A 1 84 ? 6.060 -2.308 8.725 1.00 91.00 84 ILE A N 1
ATOM 670 C CA . ILE A 1 84 ? 6.196 -2.652 10.137 1.00 91.00 84 ILE A CA 1
ATOM 671 C C . ILE A 1 84 ? 5.089 -3.659 10.440 1.00 91.00 84 ILE A C 1
ATOM 673 O O . ILE A 1 84 ? 3.916 -3.328 10.274 1.00 91.00 84 ILE A O 1
ATOM 677 N N . ALA A 1 85 ? 5.456 -4.875 10.825 1.00 87.12 85 ALA A N 1
ATOM 678 C CA . ALA A 1 85 ? 4.503 -5.901 11.238 1.00 87.12 85 ALA A CA 1
ATOM 679 C C . ALA A 1 85 ? 3.835 -5.528 12.575 1.00 87.12 85 ALA A C 1
ATOM 681 O O . ALA A 1 85 ? 4.291 -4.613 13.273 1.00 87.12 85 ALA A O 1
ATOM 682 N N . ASP A 1 86 ? 2.761 -6.222 12.946 1.00 84.81 86 ASP A N 1
ATOM 683 C CA . ASP A 1 86 ? 2.051 -5.995 14.210 1.00 84.81 86 ASP A CA 1
ATOM 684 C C . ASP A 1 86 ? 2.949 -6.209 15.443 1.00 84.81 86 ASP A C 1
ATOM 686 O O . ASP A 1 86 ? 2.830 -5.470 16.423 1.00 84.81 86 ASP A O 1
ATOM 690 N N . ASP A 1 87 ? 3.923 -7.120 15.347 1.00 85.12 87 ASP A N 1
ATOM 691 C CA . ASP A 1 87 ? 4.925 -7.398 16.381 1.00 85.12 87 ASP A CA 1
ATOM 692 C C . ASP A 1 87 ? 6.020 -6.312 16.493 1.00 85.12 87 ASP A C 1
ATOM 694 O O . ASP A 1 87 ? 6.835 -6.318 17.417 1.00 85.12 87 ASP A O 1
ATOM 698 N N . GLY A 1 88 ? 6.039 -5.350 15.564 1.00 84.69 88 GLY A N 1
ATOM 699 C CA . GLY A 1 88 ? 7.024 -4.272 15.497 1.00 84.69 88 GLY A CA 1
ATOM 700 C C . GLY A 1 88 ? 8.249 -4.574 14.626 1.00 84.69 88 GLY A C 1
ATOM 701 O O . GLY A 1 88 ? 9.071 -3.673 14.413 1.00 84.69 88 GLY A O 1
ATOM 702 N N . THR A 1 89 ? 8.376 -5.786 14.072 1.00 89.56 89 THR A N 1
ATOM 703 C CA . THR A 1 89 ? 9.441 -6.123 13.118 1.00 89.56 89 THR A CA 1
ATOM 704 C C . THR A 1 89 ? 9.359 -5.251 11.870 1.00 89.56 89 THR A C 1
ATOM 706 O O . THR A 1 89 ? 8.322 -5.124 11.219 1.00 89.56 89 THR A O 1
ATOM 709 N N . LYS A 1 90 ? 10.497 -4.656 11.505 1.00 92.50 90 LYS A N 1
ATOM 710 C CA . LYS A 1 90 ? 10.637 -3.809 10.317 1.00 92.50 90 LYS A CA 1
ATOM 711 C C . LYS A 1 90 ? 11.140 -4.653 9.157 1.00 92.50 90 LYS A C 1
ATOM 713 O O . LYS A 1 90 ? 12.256 -5.163 9.211 1.00 92.50 90 LYS A O 1
ATOM 718 N N . GLN A 1 91 ? 10.350 -4.742 8.098 1.00 91.62 91 GLN A N 1
ATOM 719 C CA . GLN A 1 91 ? 10.743 -5.393 6.855 1.00 91.62 91 GLN A CA 1
ATOM 720 C C . GLN A 1 91 ? 10.976 -4.344 5.779 1.00 91.62 91 GLN A C 1
ATOM 722 O O . GLN A 1 91 ? 10.139 -3.472 5.546 1.00 91.62 91 GLN A O 1
ATOM 727 N N . ILE A 1 92 ? 12.145 -4.414 5.150 1.00 93.56 92 ILE A N 1
ATOM 728 C CA . ILE A 1 92 ? 12.546 -3.521 4.069 1.00 93.56 92 ILE A CA 1
ATOM 729 C C . ILE A 1 92 ? 12.849 -4.396 2.868 1.00 93.56 92 ILE A C 1
ATOM 731 O O . ILE A 1 92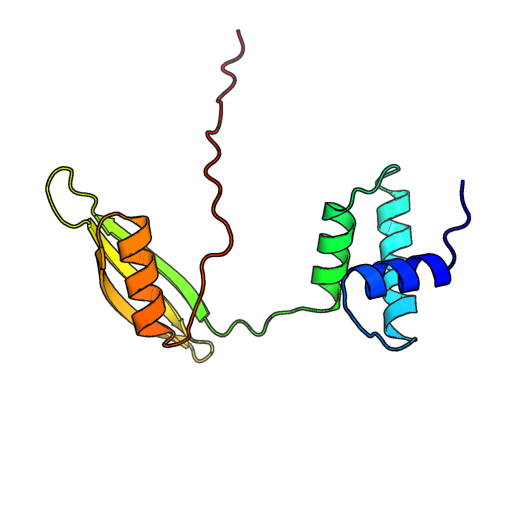 ? 13.686 -5.293 2.947 1.00 93.56 92 ILE A O 1
ATOM 735 N N . ALA A 1 93 ? 12.185 -4.109 1.760 1.00 93.38 93 ALA A N 1
ATOM 736 C CA . ALA A 1 93 ? 12.468 -4.748 0.490 1.00 93.38 93 ALA A CA 1
ATOM 737 C C . ALA A 1 93 ? 12.527 -3.696 -0.617 1.00 93.38 93 ALA A C 1
ATOM 739 O O . ALA A 1 93 ? 12.033 -2.573 -0.474 1.00 93.38 93 ALA A O 1
ATOM 740 N N . CYS A 1 94 ? 13.160 -4.067 -1.722 1.00 93.69 94 CYS A N 1
ATOM 741 C CA . CYS A 1 94 ? 13.206 -3.259 -2.924 1.00 93.69 94 CYS A CA 1
ATOM 742 C C . CYS A 1 94 ? 12.906 -4.118 -4.149 1.00 93.69 94 CYS A C 1
ATOM 744 O O . CYS A 1 94 ? 13.178 -5.318 -4.174 1.00 93.69 94 CYS A O 1
ATOM 746 N N . SER A 1 95 ? 12.299 -3.500 -5.154 1.00 92.75 95 SER A N 1
ATOM 747 C CA . SER A 1 95 ? 11.951 -4.164 -6.402 1.00 92.75 95 SER A CA 1
ATOM 748 C C . SER A 1 95 ? 11.942 -3.168 -7.549 1.00 92.75 95 SER A C 1
ATOM 750 O O . SER A 1 95 ? 11.910 -1.949 -7.354 1.00 92.75 95 SER A O 1
ATOM 752 N N . THR A 1 96 ? 11.988 -3.710 -8.760 1.00 93.12 96 THR A N 1
ATOM 753 C CA . THR A 1 96 ? 11.934 -2.939 -9.996 1.00 93.12 96 THR A CA 1
ATOM 754 C C . THR A 1 96 ? 10.647 -3.238 -10.750 1.00 93.12 96 THR A C 1
ATOM 756 O O . THR A 1 96 ? 10.123 -4.356 -10.733 1.00 93.12 96 THR A O 1
ATOM 759 N N . GLY A 1 97 ? 10.118 -2.217 -11.409 1.00 88.88 97 GLY A N 1
ATOM 760 C CA . GLY A 1 97 ? 8.856 -2.281 -12.124 1.00 88.88 97 GLY A CA 1
ATOM 761 C C . GLY A 1 97 ? 8.864 -1.443 -13.389 1.00 88.88 97 GLY A C 1
ATOM 762 O O . GLY A 1 97 ? 9.762 -0.629 -13.622 1.00 88.88 97 GLY A O 1
ATOM 763 N N . THR A 1 98 ? 7.841 -1.639 -14.212 1.00 88.56 98 THR A N 1
ATOM 764 C CA . THR A 1 98 ? 7.637 -0.855 -15.440 1.00 88.56 98 THR A CA 1
ATOM 765 C C . THR A 1 98 ? 7.264 0.598 -15.139 1.00 88.56 98 THR A C 1
ATOM 767 O O . THR A 1 98 ? 7.455 1.470 -15.979 1.00 88.56 98 THR A O 1
ATOM 770 N N . GLY A 1 99 ? 6.804 0.879 -13.918 1.00 87.44 99 GLY A N 1
ATOM 771 C CA . GLY A 1 99 ? 6.545 2.220 -13.411 1.00 87.44 99 GLY A CA 1
ATOM 772 C C . GLY A 1 99 ? 6.688 2.300 -11.888 1.00 87.44 99 GLY A C 1
ATOM 773 O O . GLY A 1 99 ? 6.879 1.275 -11.230 1.00 87.44 99 GLY A O 1
ATOM 774 N N . PRO A 1 100 ? 6.590 3.507 -11.308 1.00 88.25 100 PRO A N 1
ATOM 775 C CA . PRO A 1 100 ? 6.734 3.715 -9.867 1.00 88.25 100 PRO A CA 1
ATOM 776 C C . PRO A 1 100 ? 5.699 2.946 -9.043 1.00 88.25 100 PRO A C 1
ATOM 778 O O . PRO A 1 100 ? 6.030 2.380 -8.004 1.00 88.25 100 PRO A O 1
ATOM 781 N N . VAL A 1 101 ? 4.457 2.897 -9.534 1.00 89.06 101 VAL A N 1
ATOM 782 C CA . VAL A 1 101 ? 3.355 2.185 -8.880 1.00 89.06 101 VAL A CA 1
ATOM 783 C C . VAL A 1 101 ? 3.591 0.675 -8.940 1.00 89.06 101 VAL A C 1
ATOM 785 O O . VAL A 1 101 ? 3.586 0.024 -7.903 1.00 89.06 101 VAL A O 1
ATOM 788 N N . ASP A 1 102 ? 3.891 0.133 -10.125 1.00 88.19 102 ASP A N 1
ATOM 789 C CA . ASP A 1 102 ? 4.201 -1.295 -10.309 1.00 88.19 102 ASP A CA 1
ATOM 790 C C . ASP A 1 102 ? 5.372 -1.746 -9.419 1.00 88.19 102 ASP A C 1
ATOM 792 O O . ASP A 1 102 ? 5.285 -2.764 -8.735 1.00 88.19 102 ASP A O 1
ATOM 796 N N . ALA A 1 103 ? 6.445 -0.950 -9.360 1.00 91.25 103 ALA A N 1
ATOM 797 C CA . ALA A 1 103 ? 7.594 -1.243 -8.511 1.00 91.25 103 ALA A CA 1
ATOM 798 C C . ALA A 1 103 ? 7.207 -1.288 -7.025 1.00 91.25 103 ALA A C 1
ATOM 800 O O . ALA A 1 103 ? 7.593 -2.224 -6.328 1.00 91.25 103 ALA A O 1
ATOM 801 N N . ALA A 1 104 ? 6.425 -0.318 -6.538 1.00 90.88 104 ALA A N 1
ATOM 802 C CA . ALA A 1 104 ? 5.992 -0.277 -5.142 1.00 90.88 104 ALA A CA 1
ATOM 803 C C . ALA A 1 104 ? 5.095 -1.470 -4.780 1.00 90.88 104 ALA A C 1
ATOM 805 O O . ALA A 1 104 ? 5.311 -2.102 -3.747 1.00 90.88 104 ALA A O 1
ATOM 806 N N . TYR A 1 105 ? 4.146 -1.829 -5.651 1.00 89.12 105 TYR A N 1
ATOM 807 C CA . TYR A 1 105 ? 3.268 -2.981 -5.433 1.00 89.12 105 TYR A CA 1
ATOM 808 C C . TYR A 1 105 ? 4.041 -4.294 -5.374 1.00 89.12 105 TYR A C 1
ATOM 810 O O . TYR A 1 105 ? 3.800 -5.096 -4.477 1.00 89.12 105 TYR A O 1
ATOM 818 N N . LYS A 1 106 ? 5.026 -4.488 -6.257 1.00 89.50 106 LYS A N 1
ATOM 819 C CA . LYS A 1 106 ? 5.896 -5.671 -6.213 1.00 89.50 106 LYS A CA 1
ATOM 820 C C . LYS A 1 106 ? 6.661 -5.786 -4.899 1.00 89.50 106 LYS A C 1
ATOM 822 O O . LYS A 1 106 ? 6.856 -6.890 -4.411 1.00 89.50 106 LYS A O 1
ATOM 827 N N . VAL A 1 107 ? 7.094 -4.672 -4.308 1.00 91.81 107 VAL A N 1
ATOM 828 C CA . VAL A 1 107 ? 7.743 -4.706 -2.987 1.00 91.81 107 VAL A CA 1
ATOM 829 C C . VAL A 1 107 ? 6.766 -5.144 -1.901 1.00 91.81 107 VAL A C 1
ATOM 831 O O . VAL A 1 107 ? 7.117 -5.972 -1.064 1.00 91.81 107 VAL A O 1
ATOM 834 N N . VAL A 1 108 ? 5.548 -4.602 -1.911 1.00 89.38 108 VAL A N 1
ATOM 835 C CA . VAL A 1 108 ? 4.514 -4.980 -0.939 1.00 89.38 108 VAL A CA 1
ATOM 836 C C . VAL A 1 108 ? 4.156 -6.461 -1.084 1.00 89.38 108 VAL A C 1
ATOM 838 O O . VAL A 1 108 ? 4.100 -7.160 -0.078 1.00 89.38 108 VAL A O 1
ATOM 841 N N . ASP A 1 109 ? 4.010 -6.960 -2.312 1.00 89.25 109 ASP A N 1
ATOM 842 C CA . ASP A 1 109 ? 3.749 -8.375 -2.606 1.00 89.25 109 ASP A CA 1
ATOM 843 C C . ASP A 1 109 ? 4.855 -9.295 -2.056 1.00 89.25 109 ASP A C 1
ATOM 845 O O . ASP A 1 109 ? 4.567 -10.295 -1.400 1.00 89.25 109 ASP A O 1
ATOM 849 N N . LEU A 1 110 ? 6.128 -8.900 -2.200 1.00 88.50 110 LEU A N 1
ATOM 850 C CA . LEU A 1 110 ? 7.271 -9.645 -1.657 1.00 88.50 110 LEU A CA 1
ATOM 851 C C . LEU A 1 110 ? 7.264 -9.746 -0.123 1.00 88.50 110 LEU A C 1
ATOM 853 O O . LEU A 1 110 ? 7.670 -10.778 0.418 1.00 88.50 110 LEU A O 1
ATOM 857 N N . ILE A 1 111 ? 6.840 -8.686 0.573 1.00 88.62 111 ILE A N 1
ATOM 858 C CA . ILE A 1 111 ? 6.804 -8.649 2.043 1.00 88.62 111 ILE A CA 1
ATOM 859 C C . ILE A 1 111 ? 5.567 -9.385 2.571 1.00 88.62 111 ILE A C 1
ATOM 861 O O . ILE A 1 111 ? 5.678 -10.218 3.469 1.00 88.62 111 ILE A O 1
ATOM 865 N N . VAL A 1 112 ? 4.391 -9.088 2.014 1.00 86.19 112 VAL A N 1
ATOM 866 C CA . VAL A 1 112 ? 3.102 -9.590 2.510 1.00 86.19 112 VAL A CA 1
ATOM 867 C C . VAL A 1 112 ? 2.855 -11.038 2.071 1.00 86.19 112 VAL A C 1
ATOM 869 O O . VAL A 1 112 ? 2.193 -11.781 2.793 1.00 86.19 112 VAL A O 1
ATOM 872 N N . LYS A 1 113 ? 3.401 -11.464 0.920 1.00 81.44 113 LYS A N 1
ATOM 873 C CA . LYS A 1 113 ? 3.233 -12.810 0.330 1.00 81.44 113 LYS A CA 1
ATOM 874 C C . LYS A 1 113 ? 1.772 -13.259 0.213 1.00 81.44 113 LYS A C 1
ATOM 876 O O . LYS A 1 113 ? 1.477 -14.453 0.254 1.00 81.44 113 LYS A O 1
ATOM 881 N N . ALA A 1 114 ? 0.857 -12.306 0.072 1.00 74.75 114 ALA A N 1
ATOM 882 C CA . ALA A 1 114 ? -0.555 -12.557 -0.161 1.00 74.75 114 ALA A CA 1
ATOM 883 C C . ALA A 1 114 ? -0.909 -12.118 -1.578 1.00 74.75 114 ALA A C 1
ATOM 885 O O . ALA A 1 114 ? -0.412 -11.103 -2.055 1.00 74.75 114 ALA A O 1
ATOM 886 N N . LEU A 1 115 ? -1.805 -12.857 -2.231 1.00 65.00 115 LEU A N 1
ATOM 887 C CA . LEU A 1 115 ? -2.334 -12.470 -3.534 1.00 65.00 115 LEU A CA 1
ATOM 888 C C . LEU A 1 115 ? -3.227 -11.236 -3.373 1.00 65.00 115 LEU A C 1
ATOM 890 O O . LEU A 1 115 ? -4.402 -11.351 -3.024 1.00 65.00 115 LEU A O 1
ATOM 894 N N . VAL A 1 116 ? -2.669 -10.053 -3.630 1.00 67.38 116 VAL A N 1
ATOM 895 C CA . VAL A 1 116 ? -3.411 -8.789 -3.614 1.00 67.38 116 VAL A CA 1
ATOM 896 C C . VAL A 1 116 ? -3.740 -8.386 -5.047 1.00 67.38 116 VAL A C 1
ATOM 898 O O . VAL A 1 116 ? -2.860 -8.281 -5.900 1.00 67.38 116 VAL A O 1
ATOM 901 N N . LYS A 1 117 ? -5.022 -8.137 -5.323 1.00 70.25 117 LYS A N 1
ATOM 902 C CA . LYS A 1 117 ? -5.477 -7.610 -6.611 1.00 70.25 117 LYS A CA 1
ATOM 903 C C . LYS A 1 117 ? -5.819 -6.134 -6.457 1.00 70.25 117 LYS A C 1
ATOM 905 O O . LYS A 1 117 ? -6.672 -5.782 -5.647 1.00 70.25 117 LYS A O 1
ATOM 910 N N . LEU A 1 118 ? -5.182 -5.280 -7.255 1.00 72.44 118 LEU A N 1
ATOM 911 C CA . LEU A 1 118 ? -5.590 -3.883 -7.378 1.00 72.44 118 LEU A CA 1
ATOM 912 C C . LEU A 1 118 ? -6.975 -3.837 -8.035 1.00 72.44 118 LEU A C 1
ATOM 914 O O . LEU A 1 118 ? -7.120 -4.242 -9.189 1.00 72.44 118 LEU A O 1
ATOM 918 N N . LEU A 1 119 ? -7.984 -3.387 -7.290 1.00 77.06 119 LEU A N 1
ATOM 919 C CA . LEU A 1 119 ? -9.348 -3.243 -7.803 1.00 77.06 119 LEU A CA 1
ATOM 920 C C . LEU A 1 119 ? -9.527 -1.903 -8.514 1.00 77.06 119 LEU A C 1
ATOM 922 O O . LEU A 1 119 ? -10.008 -1.864 -9.642 1.00 77.06 119 LEU A O 1
ATOM 926 N N . GLU A 1 120 ? -9.085 -0.821 -7.878 1.00 77.44 120 GLU A N 1
ATOM 927 C CA . GLU A 1 120 ? -9.263 0.532 -8.386 1.00 77.44 120 GLU A CA 1
ATOM 928 C C . GLU A 1 120 ? -8.104 1.430 -7.941 1.00 77.44 120 GLU A C 1
ATOM 930 O O . GLU A 1 120 ? -7.569 1.283 -6.840 1.00 77.44 120 GLU A O 1
ATOM 935 N N . TYR A 1 121 ? -7.703 2.362 -8.807 1.00 77.44 121 TYR A N 1
ATOM 936 C CA . TYR A 1 121 ? -6.818 3.463 -8.446 1.00 77.44 121 TYR A CA 1
ATOM 937 C C . TYR A 1 121 ? -7.343 4.754 -9.082 1.00 77.44 121 TYR A C 1
ATOM 939 O O . TYR A 1 121 ? -7.701 4.773 -10.258 1.00 77.44 121 TYR A O 1
ATOM 947 N N . SER A 1 122 ? -7.359 5.843 -8.314 1.00 77.75 122 SER A N 1
ATOM 948 C CA . SER A 1 122 ? -7.750 7.169 -8.797 1.00 77.75 122 SER A CA 1
ATOM 949 C C . SER A 1 122 ? -6.650 8.175 -8.482 1.00 77.75 122 SER A C 1
ATOM 951 O O . SER A 1 122 ? -6.116 8.206 -7.373 1.00 77.75 122 SER A O 1
ATOM 953 N N . MET A 1 123 ? -6.283 8.989 -9.472 1.00 80.06 123 MET A N 1
ATOM 954 C CA . MET A 1 123 ? -5.348 10.099 -9.307 1.00 80.06 123 MET A CA 1
ATOM 955 C C . MET A 1 123 ? -6.102 11.397 -9.567 1.00 80.06 123 MET A C 1
ATOM 957 O O . MET A 1 123 ? -6.418 11.730 -10.708 1.00 80.06 123 MET A O 1
ATOM 961 N N . LEU A 1 124 ? -6.375 12.141 -8.500 1.00 81.44 124 LEU A N 1
ATOM 962 C CA . LEU A 1 124 ? -6.991 13.455 -8.598 1.00 81.44 124 LEU A CA 1
ATOM 963 C C . LEU A 1 124 ? -5.905 14.524 -8.644 1.00 81.44 124 LEU A C 1
ATOM 965 O O . LEU A 1 124 ? -5.010 14.576 -7.799 1.00 81.44 124 LEU A O 1
ATOM 969 N N . ARG A 1 125 ? -5.999 15.414 -9.630 1.00 78.06 125 ARG A N 1
ATOM 970 C CA . ARG A 1 125 ? -5.220 16.646 -9.623 1.00 78.06 125 ARG A CA 1
ATOM 971 C C . ARG A 1 125 ? -5.873 17.617 -8.647 1.00 78.06 125 ARG A C 1
ATOM 973 O O . ARG A 1 125 ? -7.040 17.960 -8.806 1.00 78.06 125 ARG A O 1
ATOM 980 N N . LEU A 1 126 ? -5.094 18.141 -7.708 1.00 65.88 126 LEU A N 1
ATOM 981 C CA . LEU A 1 126 ? -5.503 19.323 -6.960 1.00 65.88 126 LEU A CA 1
ATOM 982 C C . LEU A 1 126 ? -5.453 20.528 -7.903 1.00 65.88 126 LEU A C 1
ATOM 984 O O . LEU A 1 126 ? -4.380 21.010 -8.276 1.00 65.88 126 LEU A O 1
ATOM 988 N N . GLN A 1 127 ? -6.621 20.999 -8.331 1.00 69.56 127 GLN A N 1
ATOM 989 C CA . GLN A 1 127 ? -6.729 22.291 -8.987 1.00 69.56 127 GLN A CA 1
ATOM 990 C C . GLN A 1 127 ? -6.647 23.355 -7.896 1.00 69.56 127 GLN A C 1
ATOM 992 O O . GLN A 1 127 ? -7.626 23.643 -7.214 1.00 69.56 127 GLN A O 1
ATOM 997 N N . LEU A 1 128 ? -5.453 23.922 -7.714 1.00 59.88 128 LEU A N 1
ATOM 998 C CA . LEU A 1 128 ? -5.304 25.194 -7.020 1.00 59.88 128 LEU A CA 1
ATOM 999 C C . LEU A 1 128 ? -6.103 26.223 -7.819 1.00 59.88 128 LEU A C 1
ATOM 1001 O O . LEU A 1 128 ? -5.639 26.739 -8.837 1.00 59.88 128 LEU A O 1
ATOM 1005 N N . ALA A 1 129 ? -7.330 26.479 -7.373 1.00 58.12 129 ALA A N 1
ATOM 1006 C CA . ALA A 1 129 ? -8.056 27.683 -7.713 1.00 58.12 129 ALA A CA 1
ATOM 1007 C C . ALA A 1 129 ? -7.266 28.854 -7.116 1.00 58.12 129 ALA A C 1
ATOM 1009 O O . ALA A 1 129 ? -7.528 29.312 -6.007 1.00 58.12 129 ALA A O 1
ATOM 1010 N N . LEU A 1 130 ? -6.235 29.297 -7.837 1.00 55.47 130 LEU A N 1
ATOM 1011 C CA . LEU A 1 130 ? -5.747 30.657 -7.697 1.00 55.47 130 LEU A CA 1
ATOM 1012 C C . LEU A 1 130 ? -6.955 31.543 -7.989 1.00 55.47 130 LEU A C 1
ATOM 1014 O O . LEU A 1 130 ? -7.417 31.584 -9.130 1.00 55.47 130 LEU A O 1
ATOM 1018 N N . MET A 1 131 ? -7.496 32.155 -6.932 1.00 49.81 131 MET A N 1
ATOM 1019 C CA . MET A 1 131 ? -8.500 33.209 -7.032 1.00 49.81 131 MET A CA 1
ATOM 1020 C C . MET A 1 131 ? -8.072 34.169 -8.145 1.00 49.81 131 MET A C 1
ATOM 1022 O O . MET A 1 131 ? -7.000 34.775 -8.070 1.00 49.81 131 MET A O 1
ATOM 1026 N N . ARG A 1 132 ? -8.896 34.256 -9.184 1.00 47.25 132 ARG A N 1
ATOM 1027 C CA . ARG A 1 132 ? -8.945 35.381 -10.108 1.00 47.25 132 ARG A CA 1
ATOM 1028 C C . ARG A 1 132 ? -10.274 36.074 -9.906 1.00 47.25 132 ARG A C 1
ATOM 1030 O O . ARG A 1 132 ? -11.266 35.337 -9.710 1.00 47.25 132 ARG A O 1
#

InterPro domains:
  IPR013709 2-isopropylmalate synthase LeuA, allosteric (dimerisation) domain [PF08502] (42-123)
  IPR036230 2-isopropylmalate synthase LeuA, allosteric (dimerisation) domain superfamily [G3DSA:3.30.160.270] (8-127)
  IPR050073 2-IPM synthase/homocitrate synthase-like [PTHR10277] (14-119)